Protein AF-A0A1Z5HB10-F1 (afdb_monomer_lite)

Sequence (122 aa):
MYKFFIYFIGIQLVLFAIEQTNSVHQTIIIPFTEMIAHISVRLVMLFDEGVISQGVILQQVDTGFSVSIQSGCNGVEAVLVLIAAILAFPSPWKFKLWGIITGFFAVELLNIVRIISLFYLG

Radius of gyration: 16.87 Å; chains: 1; bounding box: 39×27×43 Å

Structure (mmCIF, N/CA/C/O backbone):
data_AF-A0A1Z5HB10-F1
#
_entry.id   AF-A0A1Z5HB10-F1
#
loop_
_atom_site.group_PDB
_atom_site.id
_atom_site.type_symbol
_atom_site.label_atom_id
_atom_site.label_alt_id
_atom_site.label_comp_id
_atom_site.label_asym_id
_atom_site.label_entity_id
_atom_site.label_seq_id
_atom_site.pdbx_PDB_ins_code
_atom_site.Cartn_x
_atom_site.Cartn_y
_atom_site.Cartn_z
_atom_site.occupancy
_atom_site.B_iso_or_equiv
_atom_site.auth_seq_id
_atom_site.auth_comp_id
_atom_site.auth_asym_id
_atom_site.auth_atom_id
_atom_site.pdbx_PDB_model_num
ATOM 1 N N . MET A 1 1 ? -24.321 0.005 14.452 1.00 81.44 1 MET A N 1
ATOM 2 C CA . MET A 1 1 ? -23.688 0.637 13.272 1.00 81.44 1 MET A CA 1
ATOM 3 C C . MET A 1 1 ? -22.892 1.888 13.634 1.00 81.44 1 MET A C 1
ATOM 5 O O . MET A 1 1 ? -21.718 1.916 13.311 1.00 81.44 1 MET A O 1
ATOM 9 N N . TYR A 1 2 ? -23.440 2.864 14.372 1.00 91.94 2 TYR A N 1
ATOM 10 C CA . TYR A 1 2 ? -22.699 4.089 14.739 1.00 91.94 2 TYR A CA 1
ATOM 11 C C . TYR A 1 2 ? -21.349 3.837 15.448 1.00 91.94 2 TYR A C 1
ATOM 13 O O . TYR A 1 2 ? -20.350 4.449 15.091 1.00 91.94 2 TYR A O 1
ATOM 21 N N . LYS A 1 3 ? -21.288 2.878 16.390 1.00 92.56 3 LYS A N 1
ATOM 22 C CA . LYS A 1 3 ? -20.036 2.507 17.078 1.00 92.56 3 LYS A CA 1
ATOM 23 C C . LYS A 1 3 ? -18.948 2.064 16.098 1.00 92.56 3 LYS A C 1
ATOM 25 O O . LYS A 1 3 ? -17.821 2.519 16.214 1.00 92.56 3 LYS A O 1
ATOM 30 N N . PHE A 1 4 ? -19.302 1.221 15.124 1.00 95.00 4 PHE A N 1
ATOM 31 C CA . PHE A 1 4 ? -18.372 0.768 14.086 1.00 95.00 4 PHE A CA 1
ATOM 32 C C . PHE A 1 4 ? -17.788 1.956 13.323 1.00 95.00 4 PHE A C 1
ATOM 34 O O . PHE A 1 4 ? -16.574 2.049 13.213 1.00 95.00 4 PHE A O 1
ATOM 41 N N . PHE A 1 5 ? -18.630 2.891 12.869 1.00 95.88 5 PHE A N 1
ATOM 42 C CA . PHE A 1 5 ? -18.163 4.065 12.130 1.00 95.88 5 PHE A CA 1
ATOM 43 C C . PHE A 1 5 ? -17.225 4.948 12.954 1.00 95.88 5 PHE A C 1
ATOM 45 O O . PHE A 1 5 ? -16.207 5.385 12.432 1.00 95.88 5 PHE A O 1
ATOM 52 N N . ILE A 1 6 ? -17.518 5.168 14.238 1.00 97.19 6 ILE A N 1
ATOM 53 C CA . ILE A 1 6 ? -16.644 5.954 15.122 1.00 97.19 6 ILE A CA 1
ATOM 54 C C . ILE A 1 6 ? -15.278 5.275 15.275 1.00 97.19 6 ILE A C 1
ATOM 56 O O . ILE A 1 6 ? -14.252 5.932 15.110 1.00 97.19 6 ILE A O 1
ATOM 60 N N . TYR A 1 7 ? -15.252 3.966 15.548 1.00 96.94 7 TYR A N 1
ATOM 61 C CA . TYR A 1 7 ? -13.993 3.224 15.654 1.00 96.94 7 TYR A CA 1
ATOM 62 C C . TYR A 1 7 ? -13.232 3.202 14.332 1.00 96.94 7 TYR A C 1
ATOM 64 O O . TYR A 1 7 ? -12.033 3.448 14.326 1.00 96.94 7 TYR A O 1
ATOM 72 N N . PHE A 1 8 ? -13.922 2.950 13.221 1.00 98.00 8 PHE A N 1
ATOM 73 C CA . PHE A 1 8 ? -13.326 2.934 11.893 1.00 98.00 8 PHE A CA 1
ATOM 74 C C . PHE A 1 8 ? -12.675 4.276 11.562 1.00 98.00 8 PHE A C 1
ATOM 76 O O . PHE A 1 8 ? -11.486 4.304 11.271 1.00 98.00 8 PHE A O 1
ATOM 83 N N . ILE A 1 9 ? -13.411 5.386 11.683 1.00 98.19 9 ILE A N 1
ATOM 84 C CA . ILE A 1 9 ? -12.888 6.730 11.403 1.00 98.19 9 ILE A CA 1
ATOM 85 C C . ILE A 1 9 ? -11.715 7.054 12.334 1.00 98.19 9 ILE A C 1
ATOM 87 O O . ILE A 1 9 ? -10.689 7.540 11.869 1.00 98.19 9 ILE A O 1
ATOM 91 N N . GLY A 1 10 ? -11.831 6.751 13.631 1.00 98.31 10 GLY A N 1
ATOM 92 C CA . GLY A 1 10 ? -10.753 6.990 14.590 1.00 98.31 10 GLY A CA 1
ATOM 93 C C . GLY A 1 10 ? -9.473 6.227 14.243 1.00 98.31 10 GLY A C 1
ATOM 94 O O . GLY A 1 10 ? -8.401 6.822 14.183 1.00 98.31 10 GLY A O 1
ATOM 95 N N . ILE A 1 11 ? -9.583 4.926 13.960 1.00 98.06 11 ILE A N 1
ATOM 96 C CA . ILE A 1 11 ? -8.439 4.089 13.570 1.00 98.06 11 ILE A CA 1
ATOM 97 C C . ILE A 1 11 ? -7.866 4.562 12.229 1.00 98.06 11 ILE A C 1
ATOM 99 O O . ILE A 1 11 ? -6.651 4.688 12.104 1.00 98.06 11 ILE A O 1
ATOM 103 N N . GLN A 1 12 ? -8.722 4.874 11.254 1.00 98.25 12 GLN A N 1
ATOM 104 C CA . GLN A 1 12 ? -8.311 5.328 9.928 1.00 98.25 12 GLN A CA 1
ATOM 105 C C . GLN A 1 12 ? -7.484 6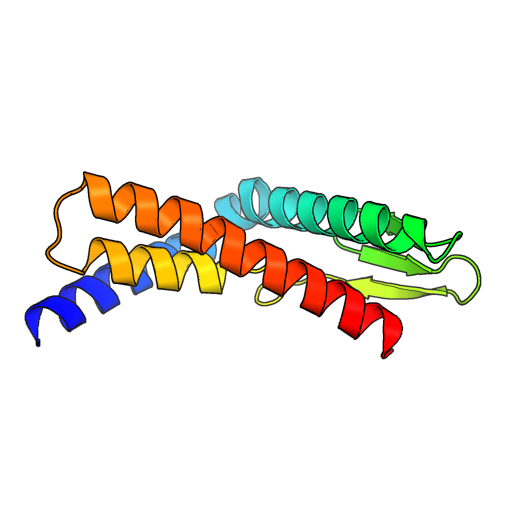.610 9.995 1.00 98.25 12 GLN A C 1
ATOM 107 O O . GLN A 1 12 ? -6.414 6.684 9.397 1.00 98.25 12 GLN A O 1
ATOM 112 N N . LEU A 1 13 ? -7.969 7.609 10.735 1.00 98.31 13 LEU A N 1
ATOM 113 C CA . LEU A 1 13 ? -7.281 8.888 10.887 1.00 98.31 13 LEU A CA 1
ATOM 114 C C . LEU A 1 13 ? -5.920 8.711 11.556 1.00 98.31 13 LEU A C 1
ATOM 116 O O . LEU A 1 13 ? -4.952 9.326 11.123 1.00 98.31 13 LEU A O 1
ATOM 120 N N . VAL A 1 14 ? -5.830 7.847 12.570 1.00 98.25 14 VAL A N 1
ATOM 121 C CA . VAL A 1 14 ? -4.557 7.543 13.234 1.00 98.25 14 VAL A CA 1
ATOM 122 C C . VAL A 1 14 ? -3.588 6.858 12.271 1.00 98.25 14 VAL A C 1
ATOM 124 O O . VAL A 1 14 ? -2.442 7.286 12.170 1.00 98.25 14 VAL A O 1
ATOM 127 N N . LEU A 1 15 ? -4.031 5.832 11.540 1.00 97.69 15 LEU A N 1
ATOM 128 C CA . LEU A 1 15 ? -3.171 5.109 10.600 1.00 97.69 15 LEU A CA 1
ATOM 129 C C . LEU A 1 15 ? -2.668 6.008 9.466 1.00 97.69 15 LEU A C 1
ATOM 131 O O . LEU A 1 15 ? -1.479 5.982 9.169 1.00 97.69 15 LEU A O 1
ATOM 135 N N . PHE A 1 16 ? -3.535 6.834 8.880 1.00 96.81 16 PHE A N 1
ATOM 136 C CA . PHE A 1 16 ? -3.141 7.786 7.837 1.00 96.81 16 PHE A CA 1
ATOM 137 C C . PHE A 1 16 ? -2.245 8.907 8.365 1.00 96.81 16 PHE A C 1
ATOM 139 O O . PHE A 1 16 ? -1.289 9.283 7.696 1.00 96.81 16 PHE A O 1
ATOM 146 N N . ALA A 1 17 ? -2.493 9.417 9.573 1.00 97.06 17 ALA A N 1
ATOM 147 C CA . ALA A 1 17 ? -1.601 10.402 10.180 1.00 97.06 17 ALA A CA 1
ATOM 148 C C . ALA A 1 17 ? -0.194 9.828 10.410 1.00 97.06 17 ALA A C 1
ATOM 150 O O . ALA A 1 17 ? 0.792 10.518 10.171 1.00 97.06 17 ALA A O 1
ATOM 151 N N . ILE A 1 18 ? -0.102 8.566 10.846 1.00 97.00 18 ILE A N 1
ATOM 152 C CA . ILE A 1 18 ? 1.176 7.867 11.019 1.00 97.00 18 ILE A CA 1
ATOM 153 C C . ILE A 1 18 ? 1.855 7.639 9.664 1.00 97.00 18 ILE A C 1
ATOM 155 O O . ILE A 1 18 ? 3.037 7.947 9.530 1.00 97.00 18 ILE A O 1
ATOM 159 N N . GLU A 1 19 ? 1.132 7.130 8.668 1.00 95.69 19 GLU A N 1
ATOM 160 C CA . GLU A 1 19 ? 1.672 6.837 7.333 1.00 95.69 19 GLU A CA 1
ATOM 161 C C . GLU A 1 19 ? 2.268 8.083 6.658 1.00 95.69 19 GLU A C 1
ATOM 163 O O . GLU A 1 19 ? 3.401 8.032 6.182 1.00 95.69 19 GLU A O 1
ATOM 168 N N . GLN A 1 20 ? 1.590 9.227 6.773 1.00 93.75 20 GLN A N 1
ATOM 169 C CA . GLN A 1 20 ? 2.021 10.513 6.213 1.00 93.75 20 GLN A CA 1
ATOM 170 C C . GLN A 1 20 ? 3.205 11.165 6.952 1.00 93.75 20 GLN A C 1
ATOM 172 O O . GLN A 1 20 ? 3.667 12.242 6.568 1.00 93.75 20 GLN A O 1
ATOM 177 N N . THR A 1 21 ? 3.715 10.561 8.029 1.00 96.06 21 THR A N 1
ATOM 178 C CA . THR A 1 21 ? 4.875 11.110 8.744 1.00 96.06 21 THR A CA 1
ATOM 179 C C . THR A 1 21 ? 6.146 10.864 7.933 1.00 96.06 21 THR A C 1
ATOM 181 O O . THR A 1 21 ? 6.412 9.727 7.546 1.00 96.06 21 THR A O 1
ATOM 184 N N . ASN A 1 22 ? 7.007 11.879 7.771 1.00 94.38 22 ASN A N 1
ATOM 185 C CA . ASN A 1 22 ? 8.261 11.760 7.005 1.00 94.38 22 ASN A CA 1
ATOM 186 C C . ASN A 1 22 ? 9.106 10.528 7.383 1.00 94.38 22 ASN A C 1
ATOM 188 O O . ASN A 1 22 ? 9.653 9.860 6.509 1.00 94.38 22 ASN A O 1
ATOM 192 N N . SER A 1 23 ? 9.194 10.198 8.675 1.00 95.75 23 SER A N 1
ATOM 193 C CA . SER A 1 23 ? 9.955 9.038 9.155 1.00 95.75 23 SER A CA 1
ATOM 194 C C . SER A 1 23 ? 9.379 7.704 8.676 1.00 95.75 23 SER A C 1
ATOM 196 O O . SER A 1 23 ? 10.136 6.830 8.258 1.00 95.75 23 SER A O 1
ATOM 198 N N . VAL A 1 24 ? 8.053 7.545 8.718 1.00 95.88 24 VAL A N 1
ATOM 199 C CA . VAL A 1 24 ? 7.368 6.334 8.238 1.00 95.88 24 VAL A CA 1
ATOM 200 C C . VAL A 1 24 ? 7.473 6.255 6.724 1.00 95.88 24 VAL A C 1
ATOM 202 O O . VAL A 1 24 ? 7.829 5.206 6.190 1.00 95.88 24 VAL A O 1
ATOM 205 N N . HIS A 1 25 ? 7.270 7.383 6.048 1.00 93.81 25 HIS A N 1
ATOM 206 C CA . HIS A 1 25 ? 7.385 7.468 4.604 1.00 93.81 25 HIS A CA 1
ATOM 207 C C . HIS A 1 25 ? 8.766 7.001 4.112 1.00 93.81 25 HIS A C 1
ATOM 209 O O . HIS A 1 25 ? 8.862 6.088 3.296 1.00 93.81 25 HIS A O 1
ATOM 215 N N . GLN A 1 26 ? 9.850 7.537 4.678 1.00 94.19 26 GLN A N 1
ATOM 216 C CA . GLN A 1 26 ? 11.210 7.196 4.250 1.00 94.19 26 GLN A CA 1
ATOM 217 C C . GLN A 1 26 ? 11.674 5.802 4.689 1.00 94.19 26 GLN A C 1
ATOM 219 O O . GLN A 1 26 ? 12.413 5.152 3.957 1.00 94.19 26 GLN A O 1
ATOM 224 N N . THR A 1 27 ? 11.264 5.335 5.871 1.00 95.00 27 THR A N 1
ATOM 225 C CA . THR A 1 27 ? 11.800 4.086 6.451 1.00 95.00 27 THR A CA 1
ATOM 226 C C . THR A 1 27 ? 10.961 2.860 6.101 1.00 95.00 27 THR A C 1
ATOM 228 O O . THR A 1 27 ? 11.468 1.743 6.123 1.00 95.00 27 THR A O 1
ATOM 231 N N . ILE A 1 28 ? 9.670 3.047 5.814 1.00 95.38 28 ILE A N 1
ATOM 232 C CA . ILE A 1 28 ? 8.720 1.950 5.594 1.00 95.38 28 ILE A CA 1
ATOM 233 C C . ILE A 1 28 ? 8.120 2.036 4.194 1.00 95.38 28 ILE A C 1
ATOM 235 O O . ILE A 1 28 ? 8.195 1.064 3.447 1.00 95.38 28 ILE A O 1
ATOM 239 N N . ILE A 1 29 ? 7.557 3.189 3.818 1.00 95.81 29 ILE A N 1
ATOM 240 C CA . ILE A 1 29 ? 6.772 3.312 2.580 1.00 95.81 29 ILE A CA 1
ATOM 241 C C . ILE A 1 29 ? 7.658 3.242 1.340 1.00 95.81 29 ILE A C 1
ATOM 243 O O . ILE A 1 29 ? 7.356 2.466 0.434 1.00 95.81 29 ILE A O 1
ATOM 247 N N . ILE A 1 30 ? 8.763 3.991 1.304 1.00 95.00 30 ILE A N 1
ATOM 248 C CA . ILE A 1 30 ? 9.698 3.956 0.172 1.00 95.00 30 ILE A CA 1
ATOM 249 C C . ILE A 1 30 ? 10.285 2.544 -0.004 1.00 95.00 30 ILE A C 1
ATOM 251 O O . ILE A 1 30 ? 10.061 1.977 -1.071 1.00 95.00 30 ILE A O 1
ATOM 255 N N . PRO A 1 31 ? 10.907 1.899 1.006 1.00 96.25 31 PRO A N 1
ATOM 256 C CA . PRO A 1 31 ? 11.458 0.551 0.833 1.00 96.25 31 PRO A CA 1
ATOM 257 C C . PRO A 1 31 ? 10.408 -0.497 0.444 1.00 96.25 31 PRO A C 1
ATOM 259 O O . PRO A 1 31 ? 10.681 -1.392 -0.354 1.00 96.25 31 PRO A O 1
ATOM 262 N N . PHE A 1 32 ? 9.184 -0.386 0.972 1.00 96.12 32 PHE A N 1
ATOM 263 C CA . PHE A 1 32 ? 8.078 -1.248 0.557 1.00 96.12 32 PHE A CA 1
ATOM 264 C C . PHE A 1 32 ? 7.717 -1.028 -0.918 1.00 96.12 32 PHE A C 1
ATOM 266 O O . PHE A 1 32 ? 7.551 -1.986 -1.668 1.00 96.12 32 PHE A O 1
ATOM 273 N N . THR A 1 33 ? 7.662 0.227 -1.358 1.00 96.44 33 THR A N 1
ATOM 274 C CA . THR A 1 33 ? 7.366 0.586 -2.750 1.00 96.44 33 THR A CA 1
ATOM 275 C C . THR A 1 33 ? 8.462 0.100 -3.701 1.00 96.44 33 THR A C 1
ATOM 277 O O . THR A 1 33 ? 8.152 -0.450 -4.756 1.00 96.44 33 THR A O 1
ATOM 280 N N . GLU A 1 34 ? 9.733 0.219 -3.313 1.00 96.19 34 GLU A N 1
ATOM 281 C CA . GLU A 1 34 ? 10.872 -0.341 -4.054 1.00 96.19 34 GLU A CA 1
ATOM 282 C C . GLU A 1 34 ? 10.765 -1.866 -4.173 1.00 96.19 34 GLU A C 1
ATOM 284 O O . GLU A 1 34 ? 10.968 -2.428 -5.248 1.00 96.19 34 GLU A O 1
ATOM 289 N N . MET A 1 35 ? 10.373 -2.557 -3.097 1.00 96.06 35 MET A N 1
ATOM 290 C CA . MET A 1 35 ? 10.128 -4.001 -3.137 1.00 96.06 35 MET A CA 1
ATOM 291 C C . MET A 1 35 ? 9.021 -4.358 -4.140 1.00 96.06 35 MET A C 1
ATOM 293 O O . MET A 1 35 ? 9.189 -5.294 -4.924 1.00 96.06 35 MET A O 1
ATOM 297 N N . ILE A 1 36 ? 7.910 -3.614 -4.157 1.00 95.75 36 ILE A N 1
ATOM 298 C CA . ILE A 1 36 ? 6.827 -3.819 -5.130 1.00 95.75 36 ILE A CA 1
ATOM 299 C C . ILE A 1 36 ? 7.312 -3.551 -6.561 1.00 95.75 36 ILE A C 1
ATOM 301 O O . ILE A 1 36 ? 6.989 -4.331 -7.462 1.00 95.75 36 ILE A O 1
ATOM 305 N N . ALA A 1 37 ? 8.124 -2.512 -6.779 1.00 95.75 37 ALA A N 1
ATOM 306 C CA . ALA A 1 37 ? 8.731 -2.228 -8.078 1.00 95.75 37 ALA A CA 1
ATOM 307 C C . ALA A 1 37 ? 9.605 -3.399 -8.550 1.00 95.75 37 ALA A C 1
ATOM 309 O O . ALA A 1 37 ? 9.430 -3.906 -9.659 1.00 95.75 37 ALA A O 1
ATOM 310 N N . HIS A 1 38 ? 10.482 -3.899 -7.678 1.00 95.69 38 HIS A N 1
ATOM 311 C CA . HIS A 1 38 ? 11.336 -5.050 -7.957 1.00 95.69 38 HIS A CA 1
ATOM 312 C C . HIS A 1 38 ? 10.539 -6.319 -8.284 1.00 95.69 38 HIS A C 1
ATOM 314 O O . HIS A 1 38 ? 10.881 -7.033 -9.228 1.00 95.69 38 HIS A O 1
ATOM 320 N N . ILE A 1 39 ? 9.480 -6.617 -7.524 1.00 95.81 39 ILE A N 1
ATOM 321 C CA . ILE A 1 39 ? 8.611 -7.774 -7.788 1.00 95.81 39 ILE A CA 1
ATOM 322 C C . ILE A 1 39 ? 7.908 -7.614 -9.139 1.00 95.81 39 ILE A C 1
ATOM 324 O O . ILE A 1 39 ? 7.878 -8.558 -9.926 1.00 95.81 39 ILE A O 1
ATOM 328 N N . SER A 1 40 ? 7.390 -6.420 -9.427 1.00 95.00 40 SER A N 1
ATOM 329 C CA . SER A 1 40 ? 6.694 -6.127 -10.681 1.00 95.00 40 SER A CA 1
ATOM 330 C C . SER A 1 40 ? 7.614 -6.320 -11.886 1.00 95.00 40 SER A C 1
ATOM 332 O O . SER A 1 40 ? 7.238 -7.014 -12.826 1.00 95.00 40 SER A O 1
ATOM 334 N N . VAL A 1 41 ? 8.852 -5.816 -11.830 1.00 94.62 41 VAL A N 1
ATOM 335 C CA . VAL A 1 41 ? 9.846 -6.031 -12.895 1.00 94.62 41 VAL A CA 1
ATOM 336 C C . VAL A 1 41 ? 10.192 -7.508 -13.057 1.00 94.62 41 VAL A C 1
ATOM 338 O O . VAL A 1 41 ? 10.227 -7.996 -14.180 1.00 94.62 41 VAL A O 1
ATOM 341 N N . ARG A 1 42 ? 10.365 -8.270 -11.966 1.00 94.56 42 ARG A N 1
ATOM 342 C CA . ARG A 1 42 ? 10.593 -9.726 -12.066 1.00 94.56 42 ARG A CA 1
ATOM 343 C C . ARG A 1 42 ? 9.466 -10.466 -12.774 1.00 94.56 42 ARG A C 1
ATOM 345 O O . ARG A 1 42 ? 9.744 -11.435 -13.469 1.00 94.56 42 ARG A O 1
ATOM 352 N N . LEU A 1 43 ? 8.222 -10.038 -12.583 1.00 94.75 43 LEU A N 1
ATOM 353 C CA . LEU A 1 43 ? 7.074 -10.628 -13.268 1.00 94.75 43 LEU A CA 1
ATOM 354 C C . LEU A 1 43 ? 7.013 -10.206 -14.737 1.00 94.75 43 LEU A C 1
ATOM 356 O O . LEU A 1 43 ? 6.736 -11.042 -15.591 1.00 94.75 43 LEU A O 1
ATOM 360 N N . VAL A 1 44 ? 7.301 -8.939 -15.036 1.00 94.00 44 VAL A N 1
ATOM 361 C CA . VAL A 1 44 ? 7.343 -8.413 -16.408 1.00 94.00 44 VAL A CA 1
ATOM 362 C C . VAL A 1 44 ? 8.438 -9.088 -17.234 1.00 94.00 44 VAL A C 1
ATOM 364 O O . VAL A 1 44 ? 8.162 -9.517 -18.350 1.00 94.00 44 VAL A O 1
ATOM 367 N N . MET A 1 45 ? 9.623 -9.302 -16.655 1.00 92.56 45 MET A N 1
ATOM 368 C CA . MET A 1 45 ? 10.750 -9.988 -17.305 1.00 92.56 45 MET A CA 1
ATOM 369 C C . MET A 1 45 ? 10.453 -11.434 -17.730 1.00 92.56 45 MET A C 1
ATOM 371 O O . MET A 1 45 ? 11.222 -12.010 -18.491 1.00 92.56 45 MET A O 1
ATOM 375 N N . LEU A 1 46 ? 9.356 -12.046 -17.268 1.00 91.44 46 LEU A N 1
ATOM 376 C CA . LEU A 1 46 ? 8.917 -13.349 -17.782 1.00 91.44 46 LEU A CA 1
ATOM 377 C C . LEU A 1 46 ? 8.384 -13.269 -19.224 1.00 91.44 46 LEU A C 1
ATOM 379 O O . LEU A 1 46 ? 8.256 -14.305 -19.874 1.00 91.44 46 LEU A O 1
ATOM 383 N N . PHE A 1 47 ? 8.049 -12.067 -19.699 1.00 89.50 47 PHE A N 1
ATOM 384 C CA . PHE A 1 47 ? 7.417 -11.824 -20.997 1.00 89.50 47 PHE A CA 1
ATOM 385 C C . PHE A 1 47 ? 8.125 -10.750 -21.836 1.00 89.50 47 PHE A C 1
ATOM 387 O O . PHE A 1 47 ? 8.031 -10.807 -23.059 1.00 89.50 47 PHE A O 1
ATOM 394 N N . ASP A 1 48 ? 8.807 -9.792 -21.202 1.00 87.75 48 ASP A N 1
ATOM 395 C CA . ASP A 1 48 ? 9.462 -8.651 -21.851 1.00 87.75 48 ASP A CA 1
ATOM 396 C C . ASP A 1 48 ? 10.884 -8.467 -21.290 1.00 87.75 48 ASP A C 1
ATOM 398 O O . ASP A 1 48 ? 11.081 -8.077 -20.133 1.00 87.75 48 ASP A O 1
ATOM 402 N N . GLU A 1 49 ? 11.884 -8.816 -22.101 1.00 84.19 49 GLU A N 1
ATOM 403 C CA . GLU A 1 49 ? 13.296 -8.617 -21.777 1.00 84.19 49 GLU A CA 1
ATOM 404 C C . GLU A 1 49 ? 13.667 -7.149 -22.029 1.00 84.19 49 GLU A C 1
ATOM 406 O O . GLU A 1 49 ? 13.445 -6.637 -23.117 1.00 84.19 49 GLU A O 1
ATOM 411 N N . GLY A 1 50 ? 14.259 -6.470 -21.041 1.00 89.19 50 GLY A N 1
ATOM 412 C CA . GLY A 1 50 ? 14.647 -5.054 -21.167 1.00 89.19 50 GLY A CA 1
ATOM 413 C C . GLY A 1 50 ? 14.065 -4.138 -20.093 1.00 89.19 50 GLY A C 1
ATOM 414 O O . GLY A 1 50 ? 14.448 -2.972 -20.004 1.00 89.19 50 GLY A O 1
ATOM 415 N N . VAL A 1 51 ? 13.198 -4.656 -19.222 1.00 91.94 51 VAL A N 1
ATOM 416 C CA . VAL A 1 51 ? 12.613 -3.870 -18.132 1.00 91.94 51 VAL A CA 1
ATOM 417 C C . VAL A 1 51 ? 13.488 -3.924 -16.882 1.00 91.94 51 VAL A C 1
ATOM 419 O O . VAL A 1 51 ? 13.847 -4.996 -16.395 1.00 91.94 51 VAL A O 1
ATOM 422 N N . ILE A 1 52 ? 13.805 -2.753 -16.329 1.00 92.31 52 ILE A N 1
ATOM 423 C CA . ILE A 1 52 ? 14.600 -2.592 -15.108 1.00 92.31 52 ILE A CA 1
ATOM 424 C C . ILE A 1 52 ? 13.832 -1.806 -14.043 1.00 92.31 52 ILE A C 1
ATOM 426 O O . ILE A 1 52 ? 12.956 -0.997 -14.342 1.00 92.31 52 ILE A O 1
ATOM 430 N N . SER A 1 53 ? 14.180 -2.036 -12.776 1.00 93.81 53 SER A N 1
ATOM 431 C CA . SER A 1 53 ? 13.689 -1.256 -11.634 1.00 93.81 53 SER A CA 1
ATOM 432 C C . SER A 1 53 ? 14.824 -0.434 -11.026 1.00 93.81 53 SER A C 1
ATOM 434 O O . SER A 1 53 ? 15.848 -1.016 -10.653 1.00 93.81 53 SER A O 1
ATOM 436 N N . GLN A 1 54 ? 14.628 0.871 -10.848 1.00 91.94 54 GLN A N 1
ATOM 437 C CA . GLN A 1 54 ? 15.552 1.755 -10.136 1.00 91.94 54 GLN A CA 1
ATOM 438 C C . GLN A 1 54 ? 14.812 2.476 -9.003 1.00 91.94 54 GLN A C 1
ATOM 440 O O . GLN A 1 54 ? 14.095 3.452 -9.224 1.00 91.94 54 GLN A O 1
ATOM 445 N N . GLY A 1 55 ? 14.965 1.970 -7.777 1.00 93.06 55 GLY A N 1
ATOM 446 C CA . GLY A 1 55 ? 14.153 2.407 -6.643 1.00 93.06 55 GLY A CA 1
ATOM 447 C C . GLY A 1 55 ? 12.670 2.142 -6.916 1.00 93.06 55 GLY A C 1
ATOM 448 O O . GLY A 1 55 ? 12.274 1.010 -7.181 1.00 93.06 55 GLY A O 1
ATOM 449 N N . VAL A 1 56 ? 11.854 3.196 -6.884 1.00 93.56 56 VAL A N 1
ATOM 450 C CA . VAL A 1 56 ? 10.402 3.127 -7.138 1.00 93.56 56 VAL A CA 1
ATOM 451 C C . VAL A 1 56 ? 10.026 3.211 -8.626 1.00 93.56 56 VAL A C 1
ATOM 453 O O . VAL A 1 56 ? 8.842 3.228 -8.961 1.00 93.56 56 VAL A O 1
ATOM 456 N N . ILE A 1 57 ? 11.015 3.302 -9.520 1.00 93.81 57 ILE A N 1
ATOM 457 C CA . ILE A 1 57 ? 10.812 3.495 -10.960 1.00 93.81 57 ILE A CA 1
ATOM 458 C C . ILE A 1 57 ? 10.929 2.159 -11.689 1.00 93.81 57 ILE A C 1
ATOM 460 O O . ILE A 1 57 ? 11.897 1.429 -11.490 1.00 93.81 57 ILE A O 1
ATOM 464 N N . LEU A 1 58 ? 9.970 1.874 -12.568 1.00 93.88 58 LEU A N 1
ATOM 465 C CA . LEU A 1 58 ? 10.022 0.816 -13.573 1.00 93.88 58 LEU A CA 1
ATOM 466 C C . LEU A 1 58 ? 10.324 1.461 -14.922 1.00 93.88 58 LEU A C 1
ATOM 468 O O . LEU A 1 58 ? 9.656 2.426 -15.289 1.00 93.88 58 LEU A O 1
ATOM 472 N N . GLN A 1 59 ? 11.301 0.948 -15.660 1.00 93.94 59 GLN A N 1
ATOM 473 C CA . GLN A 1 59 ? 11.746 1.548 -16.913 1.00 93.94 59 GLN A CA 1
ATOM 474 C C . GLN A 1 59 ? 12.021 0.490 -17.979 1.00 93.94 59 GLN A C 1
ATOM 476 O O . GLN A 1 59 ? 12.678 -0.510 -17.700 1.00 93.94 59 GLN A O 1
ATOM 481 N N . GLN A 1 60 ? 11.561 0.751 -19.201 1.00 92.50 60 GLN A N 1
ATOM 482 C CA . GLN A 1 60 ? 11.941 0.006 -20.397 1.00 92.50 60 GLN A CA 1
ATOM 483 C C . GLN A 1 60 ? 13.234 0.598 -20.969 1.00 92.50 60 GLN A C 1
ATOM 485 O O . GLN A 1 60 ? 13.298 1.799 -21.249 1.00 92.50 60 GLN A O 1
ATOM 490 N N . VAL A 1 61 ? 14.272 -0.223 -21.130 1.00 90.75 61 VAL A N 1
ATOM 491 C CA . VAL A 1 61 ? 15.604 0.247 -21.554 1.00 90.75 61 VAL A CA 1
ATOM 492 C C . VAL A 1 61 ? 15.609 0.677 -23.021 1.00 90.75 61 VAL A C 1
ATOM 494 O O . VAL A 1 61 ? 16.208 1.700 -23.348 1.00 90.75 61 VAL A O 1
ATOM 497 N N . ASP A 1 62 ? 14.895 -0.043 -23.886 1.00 88.56 62 ASP A N 1
ATOM 498 C CA . ASP A 1 62 ? 14.926 0.203 -25.333 1.00 88.56 62 ASP A CA 1
ATOM 499 C C . ASP A 1 62 ? 14.139 1.449 -25.752 1.00 88.56 62 ASP A C 1
ATOM 501 O O . ASP A 1 62 ? 14.567 2.204 -26.626 1.00 88.56 62 ASP A O 1
ATOM 505 N N . THR A 1 63 ? 12.983 1.686 -25.128 1.00 87.94 63 THR A N 1
ATOM 506 C CA . THR A 1 63 ? 12.111 2.826 -25.457 1.00 87.94 63 THR A CA 1
ATOM 507 C C . THR A 1 63 ? 12.357 4.038 -24.563 1.00 87.94 63 THR A C 1
ATOM 509 O O . THR A 1 63 ? 11.943 5.147 -24.900 1.00 87.94 63 THR A O 1
ATOM 512 N N . GLY A 1 64 ? 13.004 3.845 -23.408 1.00 87.25 64 GLY A N 1
ATOM 513 C CA . GLY A 1 64 ? 13.175 4.870 -22.381 1.00 87.25 64 GLY A CA 1
ATOM 514 C C . GLY A 1 64 ? 11.896 5.204 -21.604 1.00 87.25 64 GLY A C 1
ATOM 515 O O . GLY A 1 64 ? 11.932 6.085 -20.742 1.00 87.25 64 GLY A O 1
ATOM 516 N N . PHE A 1 65 ? 10.777 4.523 -21.877 1.00 90.81 65 PHE A N 1
ATOM 517 C CA . PHE A 1 65 ? 9.528 4.720 -21.146 1.00 90.81 65 PHE A CA 1
ATOM 518 C C . PHE A 1 65 ? 9.697 4.313 -19.678 1.00 90.81 65 PHE A C 1
ATOM 520 O O . PHE A 1 65 ? 10.292 3.278 -19.379 1.00 90.81 65 PHE A O 1
ATOM 527 N N . SER A 1 66 ? 9.186 5.126 -18.751 1.00 91.19 66 SER A N 1
ATOM 528 C CA . SER A 1 66 ? 9.294 4.849 -17.319 1.00 91.19 66 SER A CA 1
ATOM 529 C C . SER A 1 66 ? 8.052 5.264 -16.542 1.00 91.19 66 SER A C 1
ATOM 531 O O . SER A 1 66 ? 7.400 6.263 -16.847 1.00 91.19 66 SER A O 1
ATOM 533 N N . VAL A 1 67 ? 7.753 4.495 -15.498 1.00 92.31 67 VAL A N 1
ATOM 534 C CA . VAL A 1 67 ? 6.661 4.733 -14.556 1.00 92.31 67 VAL A CA 1
ATOM 535 C C . VAL A 1 67 ? 7.237 4.746 -13.149 1.00 92.31 67 VAL A C 1
ATOM 537 O O . VAL A 1 67 ? 7.900 3.801 -12.731 1.00 92.31 67 VAL A O 1
ATOM 540 N N . SER A 1 68 ? 6.967 5.813 -12.401 1.00 93.44 68 SER A N 1
ATOM 541 C CA . SER A 1 68 ? 7.332 5.919 -10.988 1.00 93.44 68 SER A CA 1
ATOM 542 C C . SER A 1 68 ? 6.134 5.572 -10.108 1.00 93.44 68 SER A C 1
ATOM 544 O O . SER A 1 68 ? 5.067 6.174 -10.254 1.00 93.44 68 SER A O 1
ATOM 546 N N . ILE A 1 69 ? 6.296 4.615 -9.191 1.00 93.88 69 ILE A N 1
ATOM 547 C CA . ILE A 1 69 ? 5.260 4.270 -8.216 1.00 93.88 69 ILE A CA 1
ATOM 548 C C . ILE A 1 69 ? 5.304 5.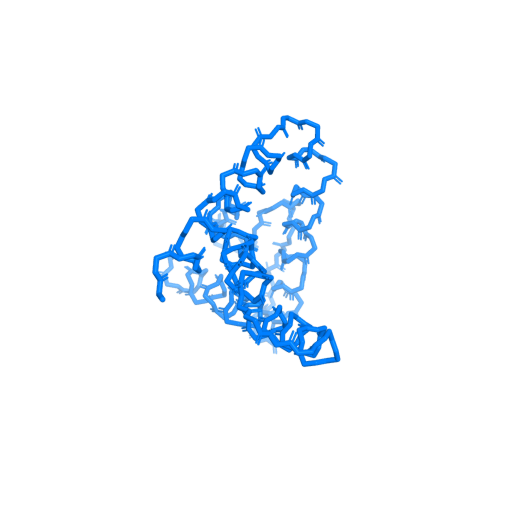289 -7.075 1.00 93.88 69 ILE A C 1
ATOM 550 O O . ILE A 1 69 ? 6.243 5.320 -6.284 1.00 93.88 69 ILE A O 1
ATOM 554 N N . GLN A 1 70 ? 4.261 6.109 -6.981 1.00 90.69 70 GLN A N 1
ATOM 555 C CA . GLN A 1 70 ? 4.108 7.126 -5.938 1.00 90.69 70 GLN A CA 1
ATOM 556 C C . GLN A 1 70 ? 3.189 6.644 -4.804 1.00 90.69 70 GLN A C 1
ATOM 558 O O . GLN A 1 70 ? 2.479 5.641 -4.946 1.00 90.69 70 GLN A O 1
ATOM 563 N N . SER A 1 71 ? 3.139 7.397 -3.700 1.00 84.88 71 SER A N 1
ATOM 564 C CA . SER A 1 71 ? 2.080 7.252 -2.687 1.00 84.88 71 SER A CA 1
ATOM 565 C C . SER A 1 71 ? 0.691 7.254 -3.338 1.00 84.88 71 SER A C 1
ATOM 567 O O . SER A 1 71 ? 0.452 7.931 -4.340 1.00 84.88 71 SER A O 1
ATOM 569 N N . GLY A 1 72 ? -0.219 6.437 -2.818 1.00 84.62 72 GLY A N 1
ATOM 570 C CA . GLY A 1 72 ? -1.522 6.122 -3.405 1.00 84.62 72 GLY A CA 1
ATOM 571 C C . GLY A 1 72 ? -1.469 5.013 -4.460 1.00 84.62 72 GLY A C 1
ATOM 572 O O . GLY A 1 72 ? -2.464 4.322 -4.709 1.00 84.62 72 GLY A O 1
ATOM 573 N N . CYS A 1 73 ? -0.306 4.806 -5.086 1.00 88.31 73 CYS A N 1
ATOM 574 C CA . CYS A 1 73 ? -0.108 3.820 -6.148 1.00 88.31 73 CYS A CA 1
ATOM 575 C C . CYS A 1 73 ? 0.636 2.555 -5.684 1.00 88.31 73 CYS A C 1
ATOM 577 O O . CYS A 1 73 ? 0.725 1.590 -6.439 1.00 88.31 73 CYS A O 1
ATOM 579 N N . ASN A 1 74 ? 1.125 2.526 -4.445 1.00 92.00 74 ASN A N 1
ATOM 580 C CA . ASN A 1 74 ? 1.875 1.400 -3.883 1.00 92.00 74 ASN A CA 1
ATOM 581 C C . ASN A 1 74 ? 1.015 0.411 -3.074 1.00 92.00 74 ASN A C 1
ATOM 583 O O . ASN A 1 74 ? 1.552 -0.574 -2.588 1.00 92.00 74 ASN A O 1
ATOM 587 N N . GLY A 1 75 ? -0.294 0.657 -2.941 1.00 92.94 75 GLY A N 1
ATOM 588 C CA . GLY A 1 75 ? -1.241 -0.251 -2.280 1.00 92.94 75 GLY A CA 1
ATOM 589 C C . GLY A 1 75 ? -1.394 -0.041 -0.770 1.00 92.94 75 GLY A C 1
ATOM 590 O O . GLY A 1 75 ? -2.370 -0.527 -0.189 1.00 92.94 75 GLY A O 1
ATOM 591 N N . VAL A 1 76 ? -0.516 0.746 -0.139 1.00 96.00 76 VAL A N 1
ATOM 592 C CA . VAL A 1 76 ? -0.475 0.905 1.322 1.00 96.00 76 VAL A CA 1
ATOM 593 C C . VAL A 1 76 ? -1.768 1.505 1.864 1.00 96.00 76 VAL A C 1
ATOM 595 O O . VAL A 1 76 ? -2.330 0.988 2.827 1.00 96.00 76 VAL A O 1
ATOM 598 N N . GLU A 1 77 ? -2.297 2.561 1.251 1.00 95.44 77 GLU A N 1
ATOM 599 C CA . GLU A 1 77 ? -3.493 3.243 1.750 1.00 95.44 77 GLU A CA 1
ATOM 600 C C . GLU A 1 77 ? -4.715 2.318 1.721 1.00 95.44 77 GLU A C 1
ATOM 602 O O . GLU A 1 77 ? -5.516 2.311 2.658 1.00 95.44 77 GLU A O 1
ATOM 607 N N . ALA A 1 78 ? -4.829 1.483 0.683 1.00 96.50 78 ALA A N 1
ATOM 608 C CA . ALA A 1 78 ? -5.884 0.481 0.576 1.00 96.50 78 ALA A CA 1
ATOM 609 C C . ALA A 1 78 ? -5.754 -0.591 1.673 1.00 96.50 78 ALA A C 1
ATOM 611 O O . ALA A 1 78 ? -6.753 -0.955 2.302 1.00 96.50 78 ALA A O 1
ATOM 612 N N . VAL A 1 79 ? -4.531 -1.047 1.961 1.00 97.69 79 VAL A N 1
ATOM 613 C CA . VAL A 1 79 ? -4.244 -1.963 3.076 1.00 97.69 79 VAL A CA 1
ATOM 614 C C . VAL A 1 79 ? -4.595 -1.326 4.424 1.00 97.69 79 VAL A C 1
ATOM 616 O O . VAL A 1 79 ? -5.213 -1.977 5.266 1.00 97.69 79 VAL A O 1
ATOM 619 N N . LEU A 1 80 ? -4.264 -0.052 4.646 1.00 97.69 80 LEU A N 1
ATOM 620 C CA . LEU A 1 80 ? -4.597 0.644 5.892 1.00 97.69 80 LEU A CA 1
ATOM 621 C C . LEU A 1 80 ? -6.112 0.777 6.084 1.00 97.69 80 LEU A C 1
ATOM 623 O O . LEU A 1 80 ? -6.602 0.535 7.188 1.00 97.69 80 LEU A O 1
ATOM 627 N N . VAL A 1 81 ? -6.863 1.079 5.016 1.00 97.75 81 VAL A N 1
ATOM 628 C CA . VAL A 1 81 ? -8.338 1.086 5.039 1.00 97.75 81 VAL A CA 1
ATOM 629 C C . VAL A 1 81 ? -8.902 -0.288 5.399 1.00 97.75 81 VAL A C 1
ATOM 631 O O . VAL A 1 81 ? -9.784 -0.396 6.256 1.00 97.75 81 VAL A O 1
ATOM 634 N N . LEU A 1 82 ? -8.374 -1.351 4.789 1.00 98.12 82 LEU A N 1
ATOM 635 C CA . LEU A 1 82 ? -8.754 -2.727 5.103 1.00 98.12 82 LEU A CA 1
ATOM 636 C C . LEU A 1 82 ? -8.497 -3.052 6.584 1.00 98.12 82 LEU A C 1
ATOM 638 O O . LEU A 1 82 ? -9.387 -3.559 7.271 1.00 98.12 82 LEU A O 1
ATOM 642 N N . ILE A 1 83 ? -7.299 -2.746 7.087 1.00 98.25 83 ILE A N 1
ATOM 643 C CA . ILE A 1 83 ? -6.919 -2.989 8.483 1.00 98.25 83 ILE A CA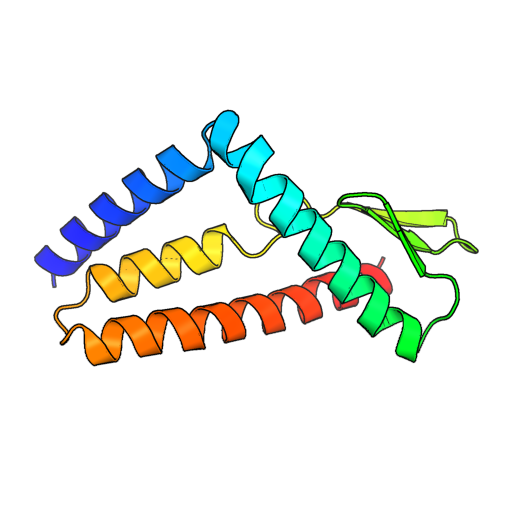 1
ATOM 644 C C . ILE A 1 83 ? -7.854 -2.227 9.423 1.00 98.25 83 ILE A C 1
ATOM 646 O O . ILE A 1 83 ? -8.389 -2.825 10.359 1.00 98.25 83 ILE A O 1
ATOM 650 N N . ALA A 1 84 ? -8.114 -0.943 9.165 1.00 98.25 84 ALA A N 1
ATOM 651 C CA . ALA A 1 84 ? -9.023 -0.142 9.977 1.00 98.25 84 ALA A CA 1
ATOM 652 C C . ALA A 1 84 ? -10.435 -0.742 10.018 1.00 98.25 84 ALA A C 1
ATOM 654 O O . ALA A 1 84 ? -11.027 -0.860 11.095 1.00 98.25 84 ALA A O 1
ATOM 655 N N . ALA A 1 85 ? -10.961 -1.181 8.869 1.00 97.88 85 ALA A N 1
ATOM 656 C CA . ALA A 1 85 ? -12.278 -1.806 8.777 1.00 97.88 85 ALA A CA 1
ATOM 657 C C . ALA A 1 85 ? -12.350 -3.116 9.578 1.00 97.88 85 ALA A C 1
ATOM 659 O O . ALA A 1 85 ? -13.287 -3.319 10.356 1.00 97.88 85 ALA A O 1
ATOM 660 N N . ILE A 1 86 ? -11.343 -3.985 9.449 1.00 97.81 86 ILE A N 1
ATOM 661 C CA . ILE A 1 86 ? -11.293 -5.268 10.164 1.00 97.81 86 ILE A CA 1
ATOM 662 C C . ILE A 1 86 ? -11.129 -5.057 11.674 1.00 97.81 86 ILE A C 1
ATOM 664 O O . ILE A 1 86 ? -11.778 -5.738 12.475 1.00 97.81 86 ILE A O 1
ATOM 668 N N . LEU A 1 87 ? -10.287 -4.108 12.088 1.00 97.44 87 LEU A N 1
ATOM 669 C CA . LEU A 1 87 ? -10.087 -3.793 13.500 1.00 97.44 87 LEU A CA 1
ATOM 670 C C . LEU A 1 87 ? -11.351 -3.204 14.134 1.00 97.44 87 LEU A C 1
ATOM 672 O O . LEU A 1 87 ? -11.697 -3.610 15.247 1.00 97.44 87 LEU A O 1
ATOM 676 N N . ALA A 1 88 ? -12.068 -2.330 13.423 1.00 97.06 88 ALA A N 1
ATOM 677 C CA . ALA A 1 88 ? -13.323 -1.739 13.884 1.00 97.06 88 ALA A CA 1
ATOM 678 C C . ALA A 1 88 ? -14.479 -2.752 13.970 1.00 97.06 88 ALA A C 1
ATOM 680 O O . ALA A 1 88 ? -15.414 -2.564 14.754 1.00 97.06 88 ALA A O 1
ATOM 681 N N . PHE A 1 89 ? -14.438 -3.834 13.186 1.00 96.00 89 PHE A N 1
ATOM 682 C CA . PHE A 1 89 ? -15.493 -4.842 13.183 1.00 96.00 89 PHE A CA 1
ATOM 683 C C . PHE A 1 89 ? -15.465 -5.713 14.461 1.00 96.00 89 PHE A C 1
ATOM 685 O O . PHE A 1 89 ? -14.396 -6.169 14.885 1.00 96.00 89 PHE A O 1
ATOM 692 N N . PRO A 1 90 ? -16.617 -5.980 15.112 1.00 93.12 90 PRO A N 1
ATOM 693 C CA . PRO A 1 90 ? -16.676 -6.785 16.330 1.00 93.12 90 PRO A CA 1
ATOM 694 C C . PRO A 1 90 ? -16.622 -8.288 16.005 1.00 93.12 90 PRO A C 1
ATOM 696 O O . PRO A 1 90 ? -17.634 -8.982 16.041 1.00 93.12 90 PRO A O 1
ATOM 699 N N . SER A 1 91 ? -15.434 -8.800 15.683 1.00 94.62 91 SER A N 1
ATOM 700 C CA . SER A 1 91 ? -15.175 -10.231 15.465 1.00 94.62 91 SER A CA 1
ATOM 701 C C . SER A 1 91 ? -14.053 -10.767 16.367 1.00 94.62 91 SER A C 1
ATOM 703 O O . SER A 1 91 ? -13.215 -9.996 16.848 1.00 94.62 91 SER A O 1
ATOM 705 N N . PRO A 1 92 ? -13.997 -12.092 16.606 1.00 96.75 92 PRO A N 1
ATOM 706 C CA . PRO A 1 92 ? -12.868 -12.721 17.286 1.00 96.75 92 PRO A CA 1
ATOM 707 C C . PRO A 1 92 ? -11.534 -12.459 16.570 1.00 96.75 92 PRO A C 1
ATOM 709 O O . PRO A 1 92 ? -11.452 -12.532 15.343 1.00 96.75 92 PRO A O 1
ATOM 712 N N . TRP A 1 93 ? -10.460 -12.251 17.339 1.00 96.81 93 TRP A N 1
ATOM 713 C CA . TRP A 1 93 ? -9.122 -11.928 16.820 1.00 96.81 93 TRP A CA 1
ATOM 714 C C . TRP A 1 93 ? -8.571 -12.929 15.801 1.00 96.81 93 TRP A C 1
ATOM 716 O O . TRP A 1 93 ? -7.875 -12.525 14.876 1.00 96.81 93 TRP A O 1
ATOM 726 N N . LYS A 1 94 ? -8.928 -14.214 15.915 1.00 96.81 94 LYS A N 1
ATOM 727 C CA . LYS A 1 94 ? -8.540 -15.235 14.930 1.00 96.81 94 LYS A CA 1
ATOM 728 C C . LYS A 1 94 ? -9.004 -14.862 13.518 1.00 96.81 94 LYS A C 1
ATOM 730 O O . LYS A 1 94 ? -8.210 -14.915 12.587 1.00 96.81 94 LYS A O 1
ATOM 735 N N . PHE A 1 95 ? -10.258 -14.435 13.369 1.00 96.75 95 PHE A N 1
ATOM 736 C CA . PHE A 1 95 ? -10.797 -14.017 12.074 1.00 96.75 95 PHE A CA 1
ATOM 737 C C . PHE A 1 95 ? -10.223 -12.677 11.618 1.00 96.75 95 PHE A C 1
ATOM 739 O O . PHE A 1 95 ? -10.010 -12.495 10.425 1.00 96.75 95 PHE A O 1
ATOM 746 N N . LYS A 1 96 ? -9.917 -11.765 12.551 1.00 97.56 96 LYS A N 1
ATOM 747 C CA . LYS A 1 96 ? -9.252 -10.497 12.217 1.00 97.56 96 LYS A CA 1
ATOM 748 C C . LYS A 1 96 ? -7.875 -10.721 11.608 1.00 97.56 96 LYS A C 1
ATOM 750 O O . LYS A 1 96 ? -7.593 -10.171 10.553 1.00 97.56 96 LYS A O 1
ATOM 755 N N . LEU A 1 97 ? -7.044 -11.551 12.240 1.00 97.25 97 LEU A N 1
ATOM 756 C CA . LEU A 1 97 ? -5.700 -11.852 11.743 1.00 97.25 97 LEU A CA 1
ATOM 757 C C . LEU A 1 97 ? -5.752 -12.514 10.365 1.00 97.25 97 LEU A C 1
ATOM 759 O O . LEU A 1 97 ? -5.072 -12.062 9.450 1.00 97.25 97 LEU A O 1
ATOM 763 N N . TRP A 1 98 ? -6.613 -13.520 10.190 1.00 97.94 98 TRP A N 1
ATOM 764 C CA . TRP A 1 98 ? -6.805 -14.150 8.883 1.00 97.94 98 TRP A CA 1
ATOM 765 C C . TRP A 1 98 ? -7.309 -13.165 7.826 1.00 97.94 98 TRP A C 1
ATOM 767 O O . TRP A 1 98 ? -6.789 -13.165 6.714 1.00 97.94 98 TRP A O 1
ATOM 777 N N . GLY A 1 99 ? -8.266 -12.299 8.165 1.00 97.75 99 GLY A N 1
ATOM 778 C CA . GLY A 1 99 ? -8.777 -11.275 7.254 1.00 97.75 99 GLY A CA 1
ATOM 779 C C . GLY A 1 99 ? -7.716 -10.249 6.855 1.00 97.75 99 GLY A C 1
ATOM 780 O O . GLY A 1 99 ? -7.620 -9.905 5.683 1.00 97.75 99 GLY A O 1
ATOM 781 N N . ILE A 1 100 ? -6.888 -9.798 7.803 1.00 98.12 100 ILE A N 1
ATOM 782 C CA . ILE A 1 100 ? -5.795 -8.856 7.527 1.00 98.12 100 ILE A CA 1
ATOM 783 C C . ILE A 1 100 ? -4.762 -9.508 6.612 1.00 98.12 100 ILE A C 1
ATOM 785 O O . ILE A 1 100 ? -4.397 -8.914 5.608 1.00 98.12 100 ILE A O 1
ATOM 789 N N . ILE A 1 101 ? -4.324 -10.732 6.918 1.00 98.12 101 ILE A N 1
ATOM 790 C CA . ILE A 1 101 ? -3.302 -11.428 6.124 1.00 98.12 101 ILE A CA 1
ATOM 791 C C . ILE A 1 101 ? -3.816 -11.704 4.709 1.00 98.12 101 ILE A C 1
ATOM 793 O O . ILE A 1 101 ? -3.165 -11.354 3.730 1.00 98.12 101 ILE A O 1
ATOM 797 N N . THR A 1 102 ? -4.993 -12.318 4.587 1.00 98.19 102 THR A N 1
ATOM 798 C CA . THR A 1 102 ? -5.555 -12.670 3.274 1.00 98.19 102 THR A CA 1
ATOM 799 C C . THR A 1 102 ? -5.898 -11.434 2.453 1.00 98.19 102 THR A C 1
ATOM 801 O O . THR A 1 102 ? -5.594 -11.391 1.263 1.00 98.19 102 THR A O 1
ATOM 804 N N . GLY A 1 103 ? -6.472 -10.407 3.080 1.00 97.94 103 GLY A N 1
ATOM 805 C CA . GLY A 1 103 ? -6.787 -9.158 2.405 1.00 97.94 103 GLY A CA 1
ATOM 806 C C . GLY A 1 103 ? -5.541 -8.360 2.019 1.00 97.94 103 GLY A C 1
ATOM 807 O O . GLY A 1 103 ? -5.527 -7.799 0.931 1.00 97.94 103 GLY A O 1
ATOM 808 N N . PHE A 1 104 ? -4.478 -8.371 2.832 1.00 97.75 104 PHE A N 1
ATOM 809 C CA . PHE A 1 104 ? -3.183 -7.784 2.471 1.00 97.75 104 PHE A CA 1
ATOM 810 C C . PHE A 1 104 ? -2.662 -8.384 1.163 1.00 97.75 104 PHE A C 1
ATOM 812 O O . PHE A 1 104 ? -2.454 -7.660 0.196 1.00 97.75 104 PHE A O 1
ATOM 819 N N . PHE A 1 105 ? -2.551 -9.714 1.085 1.00 97.75 105 PHE A N 1
ATOM 820 C CA . PHE A 1 105 ? -2.093 -10.369 -0.142 1.00 97.75 105 PHE A CA 1
ATOM 821 C C . PHE A 1 105 ? -3.032 -10.126 -1.327 1.00 97.75 105 PHE A C 1
ATOM 823 O O . PHE A 1 105 ? -2.559 -9.934 -2.443 1.00 97.75 105 PHE A O 1
ATOM 830 N N . ALA A 1 106 ? -4.349 -10.101 -1.108 1.00 97.69 106 ALA A N 1
ATOM 831 C CA . ALA A 1 106 ? -5.303 -9.808 -2.173 1.00 97.69 106 ALA A CA 1
ATOM 832 C C . ALA A 1 106 ? -5.122 -8.389 -2.742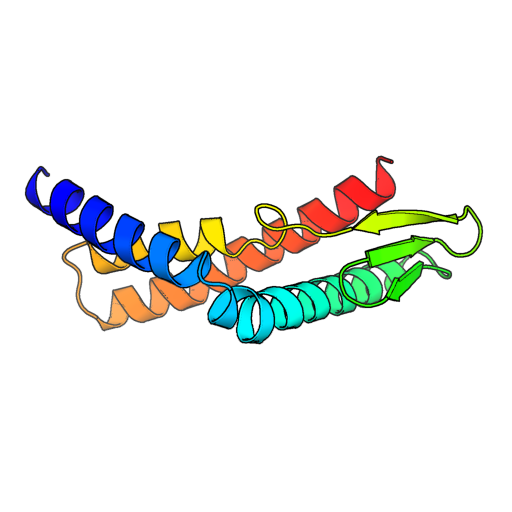 1.00 97.69 106 ALA A C 1
ATOM 834 O O . ALA A 1 106 ? -5.113 -8.218 -3.961 1.00 97.69 106 ALA A O 1
ATOM 835 N N . VAL A 1 107 ? -4.948 -7.385 -1.876 1.00 97.12 107 VAL A N 1
ATOM 836 C CA . VAL A 1 107 ? -4.705 -5.995 -2.287 1.00 97.12 107 VAL A CA 1
ATOM 837 C C . VAL A 1 107 ? -3.375 -5.875 -3.026 1.00 97.12 107 VAL A C 1
ATOM 839 O O . VAL A 1 107 ? -3.349 -5.291 -4.107 1.00 97.12 107 VAL A O 1
ATOM 842 N N . GLU A 1 108 ? -2.300 -6.474 -2.512 1.00 96.69 108 GLU A N 1
ATOM 843 C CA . GLU A 1 108 ? -0.980 -6.390 -3.147 1.00 96.69 108 GLU A CA 1
ATOM 844 C C . GLU A 1 108 ? -0.926 -7.090 -4.508 1.00 96.69 108 GLU A C 1
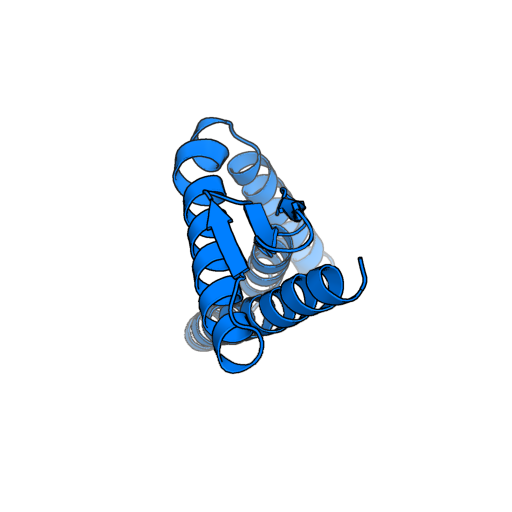ATOM 846 O O . GLU A 1 108 ? -0.361 -6.554 -5.459 1.00 96.69 108 GLU A O 1
ATOM 851 N N . LEU A 1 109 ? -1.571 -8.250 -4.655 1.00 96.50 109 LEU A N 1
ATOM 852 C CA . LEU A 1 109 ? -1.645 -8.934 -5.948 1.00 96.50 109 LEU A CA 1
ATOM 853 C C . LEU A 1 109 ? -2.385 -8.089 -6.992 1.00 96.50 109 LEU A C 1
ATOM 855 O O . LEU A 1 109 ? -1.908 -7.944 -8.118 1.00 96.50 109 LEU A O 1
ATOM 859 N N . LEU A 1 110 ? -3.522 -7.491 -6.623 1.00 96.75 110 LEU A N 1
ATOM 860 C CA . LEU A 1 110 ? -4.254 -6.586 -7.514 1.00 96.75 110 LEU A CA 1
ATOM 861 C C . LEU A 1 110 ? -3.451 -5.318 -7.826 1.00 96.75 110 LEU A C 1
ATOM 863 O O . LEU A 1 110 ? -3.491 -4.827 -8.955 1.00 96.75 110 LEU A O 1
ATOM 867 N N . ASN A 1 111 ? -2.703 -4.803 -6.851 1.00 95.94 111 ASN A N 1
ATOM 868 C CA . ASN A 1 111 ? -1.834 -3.649 -7.032 1.00 95.94 111 ASN A CA 1
ATOM 869 C C . ASN A 1 111 ? -0.708 -3.929 -8.040 1.00 95.94 111 ASN A C 1
ATOM 871 O O . ASN A 1 111 ? -0.501 -3.134 -8.953 1.00 95.94 111 ASN A O 1
ATOM 875 N N . ILE A 1 112 ? -0.041 -5.081 -7.941 1.00 95.62 112 ILE A N 1
ATOM 876 C CA . ILE A 1 112 ? 0.978 -5.510 -8.911 1.00 95.62 112 ILE A CA 1
ATOM 877 C C . ILE A 1 112 ? 0.381 -5.588 -10.320 1.00 95.62 112 ILE A C 1
ATOM 879 O O . ILE A 1 112 ? 0.945 -5.031 -11.260 1.00 95.62 112 ILE A O 1
ATOM 883 N N . VAL A 1 113 ? -0.794 -6.214 -10.470 1.00 96.00 113 VAL A N 1
ATOM 884 C CA . VAL A 1 113 ? -1.494 -6.278 -11.765 1.00 96.00 113 VAL A CA 1
ATOM 885 C C . VAL A 1 113 ? -1.760 -4.873 -12.309 1.00 96.00 113 VAL A C 1
ATOM 887 O O . VAL A 1 113 ? -1.523 -4.621 -13.490 1.00 96.00 113 VAL A O 1
ATOM 890 N N . ARG A 1 114 ? -2.203 -3.938 -11.459 1.00 94.81 114 ARG A N 1
ATOM 891 C CA . ARG A 1 114 ? -2.431 -2.537 -11.841 1.00 94.81 114 ARG A CA 1
ATOM 892 C C . ARG A 1 114 ? -1.150 -1.859 -12.327 1.00 94.81 114 ARG A C 1
ATOM 894 O O . ARG A 1 114 ? -1.185 -1.222 -13.374 1.00 94.81 114 ARG A O 1
ATOM 901 N N . ILE A 1 115 ? -0.048 -1.980 -11.587 1.00 94.44 115 ILE A N 1
ATOM 902 C CA . ILE A 1 115 ? 1.243 -1.358 -11.926 1.00 94.44 115 ILE A CA 1
ATOM 903 C C . ILE A 1 115 ? 1.728 -1.857 -13.287 1.00 94.44 115 ILE A C 1
ATOM 905 O O . ILE A 1 115 ? 2.040 -1.051 -14.159 1.00 94.44 115 ILE A O 1
ATOM 909 N N . ILE A 1 116 ? 1.724 -3.176 -13.488 1.00 93.81 116 ILE A N 1
ATOM 910 C CA . ILE A 1 116 ? 2.144 -3.797 -14.748 1.00 93.81 116 ILE A CA 1
ATOM 911 C C . ILE A 1 116 ? 1.230 -3.360 -15.899 1.00 93.81 116 ILE A C 1
ATOM 913 O O . ILE A 1 116 ? 1.709 -3.023 -16.977 1.00 93.81 116 ILE A O 1
ATOM 917 N N . SER A 1 117 ? -0.084 -3.311 -15.670 1.00 92.94 117 SER A N 1
ATOM 918 C CA . SER A 1 117 ? -1.039 -2.863 -16.690 1.00 92.94 117 SER A CA 1
ATOM 919 C C . SER A 1 117 ? -0.782 -1.416 -17.106 1.00 92.94 117 SER A C 1
ATOM 921 O O . SER A 1 117 ? -0.759 -1.120 -18.293 1.00 92.94 117 SER A O 1
ATOM 923 N N . LEU A 1 118 ? -0.563 -0.513 -16.145 1.00 91.81 118 LEU A N 1
ATOM 924 C CA . LEU A 1 118 ? -0.251 0.889 -16.434 1.00 91.81 118 LEU A CA 1
ATOM 925 C C . LEU A 1 118 ? 1.083 1.043 -17.166 1.00 91.81 118 LEU A C 1
ATOM 927 O O . LEU A 1 118 ? 1.184 1.897 -18.037 1.00 91.81 118 LEU A O 1
ATOM 931 N N . PHE A 1 119 ? 2.074 0.210 -16.841 1.00 92.19 119 PHE A N 1
ATOM 932 C CA . PHE A 1 119 ? 3.351 0.191 -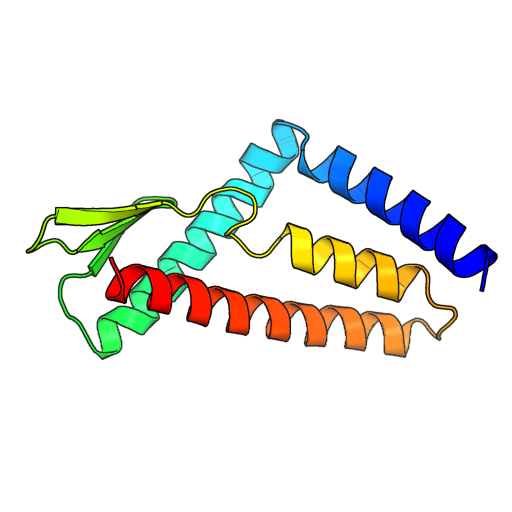17.546 1.00 92.19 119 PHE A CA 1
ATOM 933 C C . PHE A 1 119 ? 3.196 -0.184 -19.026 1.00 92.19 119 PHE A C 1
ATOM 935 O O . PHE A 1 119 ? 3.804 0.458 -19.866 1.00 92.19 119 PHE A O 1
ATOM 942 N N . TYR A 1 120 ? 2.355 -1.166 -19.359 1.00 91.00 120 TYR A N 1
ATOM 943 C CA . TYR A 1 120 ? 2.120 -1.549 -20.758 1.00 91.00 120 TYR A CA 1
ATOM 944 C C . TYR A 1 120 ? 1.154 -0.630 -21.519 1.00 91.00 120 TYR A C 1
ATOM 946 O O . TYR A 1 120 ? 1.103 -0.681 -22.746 1.00 91.00 120 TYR A O 1
ATOM 954 N N . LEU A 1 121 ? 0.332 0.150 -20.812 1.00 89.19 121 LEU A N 1
ATOM 955 C CA . LEU A 1 121 ? -0.633 1.070 -21.423 1.00 89.19 121 LEU A CA 1
ATOM 956 C C . LEU A 1 121 ? -0.053 2.456 -21.733 1.00 89.19 121 LEU A C 1
ATOM 958 O O . LEU A 1 121 ? -0.717 3.221 -22.437 1.00 89.19 121 LEU A O 1
ATOM 962 N N . GLY A 1 122 ? 1.105 2.801 -21.168 1.00 82.06 122 GLY A N 1
ATOM 963 C CA . GLY A 1 122 ? 1.806 4.057 -21.446 1.00 82.06 122 GLY A CA 1
ATOM 964 C C . GLY A 1 122 ? 2.811 3.914 -22.576 1.00 82.06 122 GLY A C 1
ATOM 965 O O . GLY A 1 122 ? 2.931 4.900 -23.336 1.00 82.06 122 GLY A O 1
#

pLDDT: mean 94.5, std 3.54, range [81.44, 98.31]

Foldseek 3Di:
DVQLVVQLVVQLVVLVVVCPDPVNCVPPVQVLLQVLQVVLQVVVCVPDPQWDGDRQKIARRPVRDIDGQDPVLSLVSVLSSQLSNLVSDPDDVVVSVVSSVVVSVVSSVVSSVVVNVVSVVD

Secondary structure (DSSP, 8-state):
-HHHHHHHHHHHHHHHHHHTSHHHIIIIIHHHHHHHHHHHHHHHTTT-TTEEEETTEEEETTT--EEE--TTTSSHHHHHHHHHHHHHS---HHHHHHHHHHHHHHHHHHHHHHHHHHHHH-